Protein AF-A0AA50YG62-F1 (afdb_monomer_lite)

Sequence (42 aa):
AFLRLLQEVEKIKKQMSANSTRLPLNIECFMEERDVSGEMQR

Radius of gyration: 10.65 Å; chains: 1; bounding box: 24×11×25 Å

Foldseek 3Di:
DVVQVVVQVVVVVVVQVVDQDWDWRWGACPDVRDIDIDTDGD

pLDDT: mean 78.95, std 5.24, range [65.5, 87.81]

Structure (mmCIF, N/CA/C/O backbone):
data_AF-A0AA50YG62-F1
#
_entry.id   AF-A0AA50YG62-F1
#
loop_
_atom_site.group_PDB
_atom_site.id
_atom_site.type_symbol
_atom_site.label_atom_id
_atom_site.label_alt_id
_atom_site.label_comp_id
_atom_site.label_asym_id
_atom_site.label_entity_id
_atom_site.label_seq_id
_atom_site.pdbx_PDB_ins_code
_atom_site.Cartn_x
_atom_site.Cartn_y
_atom_site.Cartn_z
_atom_site.occupancy
_atom_site.B_iso_or_equiv
_atom_site.auth_seq_id
_atom_site.auth_comp_id
_atom_site.auth_asym_id
_atom_site.auth_atom_id
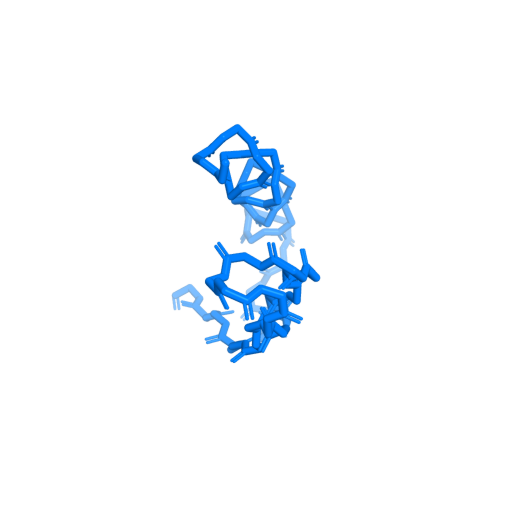_atom_site.pdbx_PDB_model_num
ATOM 1 N N . ALA A 1 1 ? -2.187 1.097 12.111 1.00 65.50 1 ALA A N 1
ATOM 2 C CA . ALA A 1 1 ? -2.485 0.964 10.669 1.00 65.50 1 ALA A CA 1
ATOM 3 C C . ALA A 1 1 ? -1.432 1.644 9.784 1.00 65.50 1 ALA A C 1
ATOM 5 O O . ALA A 1 1 ? -0.783 0.955 9.009 1.00 65.50 1 ALA A O 1
ATOM 6 N N . PHE A 1 2 ? -1.183 2.953 9.930 1.00 74.75 2 PHE A N 1
ATOM 7 C CA . PHE A 1 2 ? -0.356 3.732 8.986 1.00 74.75 2 PHE A CA 1
ATOM 8 C C . PHE A 1 2 ? 1.097 3.246 8.798 1.00 74.75 2 PHE A C 1
ATOM 10 O O . PHE A 1 2 ? 1.630 3.293 7.695 1.00 74.75 2 PHE A O 1
ATOM 17 N N . LEU A 1 3 ? 1.720 2.713 9.854 1.00 80.12 3 LEU A N 1
ATOM 18 C CA . LEU A 1 3 ? 3.093 2.191 9.824 1.00 80.12 3 LEU A CA 1
ATOM 19 C C . LEU A 1 3 ? 3.268 0.999 8.862 1.00 80.12 3 LEU A C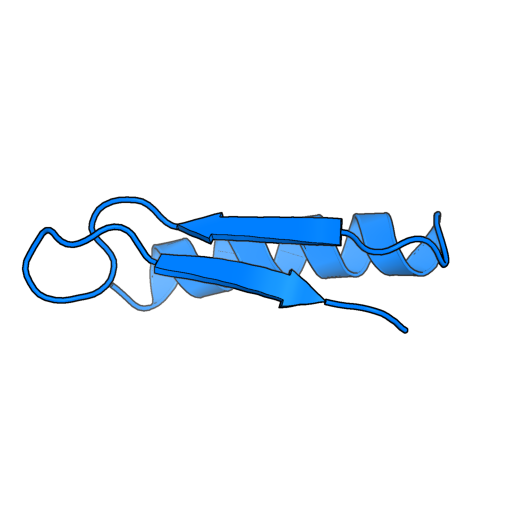 1
ATOM 21 O O . LEU A 1 3 ? 4.264 0.935 8.148 1.00 80.12 3 LEU A O 1
ATOM 25 N N . ARG A 1 4 ? 2.278 0.095 8.790 1.00 78.62 4 ARG A N 1
ATOM 26 C CA . ARG A 1 4 ? 2.303 -1.055 7.866 1.00 78.62 4 ARG A CA 1
ATOM 27 C C . ARG A 1 4 ? 2.147 -0.622 6.413 1.00 78.62 4 ARG A C 1
ATOM 29 O O . ARG A 1 4 ? 2.855 -1.126 5.549 1.00 78.62 4 ARG A O 1
ATOM 36 N N . LEU A 1 5 ? 1.275 0.357 6.163 1.00 81.75 5 LEU A N 1
ATOM 37 C CA . LEU A 1 5 ? 1.110 0.933 4.829 1.00 81.75 5 LEU A CA 1
ATOM 38 C C . LEU A 1 5 ? 2.377 1.652 4.371 1.00 81.75 5 LEU A C 1
ATOM 40 O O . LEU A 1 5 ? 2.816 1.422 3.253 1.00 81.75 5 LEU A O 1
ATOM 44 N N . LEU A 1 6 ? 3.019 2.444 5.232 1.00 83.50 6 LEU A N 1
ATOM 45 C CA . LEU A 1 6 ? 4.300 3.070 4.893 1.00 83.50 6 LEU A CA 1
ATOM 46 C C . LEU A 1 6 ? 5.388 2.040 4.562 1.00 83.50 6 LEU A C 1
ATOM 48 O O . LEU A 1 6 ? 6.108 2.227 3.585 1.00 83.50 6 LEU A O 1
ATOM 52 N N . GLN A 1 7 ? 5.489 0.948 5.325 1.00 85.06 7 GLN A N 1
ATOM 53 C CA . GLN A 1 7 ? 6.469 -0.110 5.056 1.00 85.06 7 GLN A CA 1
ATOM 54 C C . GLN A 1 7 ? 6.228 -0.820 3.717 1.00 85.06 7 GLN A C 1
ATOM 56 O O . GLN A 1 7 ? 7.176 -1.008 2.951 1.00 85.06 7 GLN A O 1
ATOM 61 N N . GLU A 1 8 ? 4.982 -1.186 3.408 1.00 83.06 8 GLU A N 1
ATOM 62 C CA . GLU A 1 8 ? 4.664 -1.834 2.129 1.00 83.06 8 GLU A CA 1
ATOM 63 C C . GLU A 1 8 ? 4.795 -0.872 0.941 1.00 83.06 8 GLU A C 1
ATOM 65 O O . GLU A 1 8 ? 5.377 -1.231 -0.083 1.00 83.06 8 GLU A O 1
ATOM 70 N N . VAL A 1 9 ? 4.384 0.390 1.094 1.00 82.88 9 VAL A N 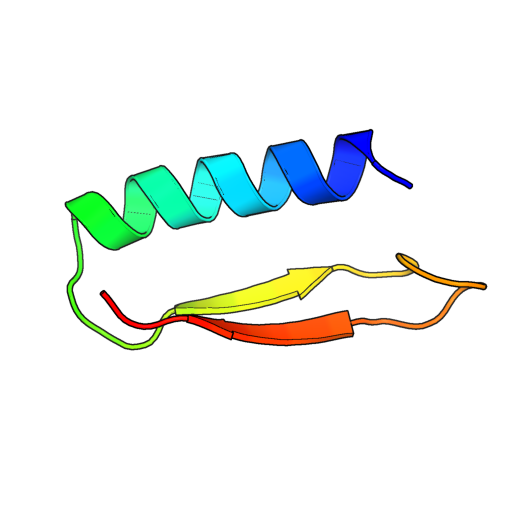1
ATOM 71 C CA . VAL A 1 9 ? 4.580 1.426 0.067 1.00 82.88 9 VAL A CA 1
ATOM 72 C C . VAL A 1 9 ? 6.068 1.680 -0.190 1.00 82.88 9 VAL A C 1
ATOM 74 O O . VAL A 1 9 ? 6.464 1.863 -1.340 1.00 82.88 9 VAL A O 1
ATOM 77 N N . GLU A 1 10 ? 6.927 1.652 0.832 1.00 87.81 10 GLU A N 1
ATOM 78 C CA . GLU A 1 10 ? 8.369 1.833 0.641 1.00 87.81 10 GLU A CA 1
ATOM 79 C C . GLU A 1 10 ? 9.011 0.657 -0.117 1.00 87.81 10 GLU A C 1
ATOM 81 O O . GLU A 1 10 ? 9.847 0.876 -1.004 1.00 87.81 10 GLU A O 1
ATOM 86 N N . LYS A 1 11 ? 8.596 -0.586 0.171 1.00 85.62 11 LYS A N 1
ATOM 87 C CA . LYS A 1 11 ? 9.002 -1.761 -0.620 1.00 85.62 11 LYS A CA 1
ATOM 88 C C . LYS A 1 11 ? 8.553 -1.634 -2.069 1.00 85.62 11 LYS A C 1
ATOM 90 O O . LYS A 1 11 ? 9.362 -1.834 -2.975 1.00 85.62 11 LYS A O 1
ATOM 95 N N . ILE A 1 12 ? 7.294 -1.269 -2.292 1.00 82.12 12 ILE A N 1
ATOM 96 C CA . ILE A 1 12 ? 6.733 -1.145 -3.638 1.00 82.12 12 ILE A CA 1
ATOM 97 C C . ILE A 1 12 ? 7.411 -0.025 -4.405 1.00 82.12 12 ILE A C 1
ATOM 99 O O . ILE A 1 12 ? 7.779 -0.234 -5.551 1.00 82.12 12 ILE A O 1
ATOM 103 N N . LYS A 1 13 ? 7.687 1.122 -3.783 1.00 84.69 13 LYS A N 1
ATOM 104 C CA . LYS A 1 13 ? 8.441 2.215 -4.411 1.00 84.69 13 LYS A CA 1
ATOM 105 C C . LYS A 1 13 ? 9.818 1.749 -4.897 1.00 84.69 13 LYS A C 1
ATOM 107 O O . LYS A 1 13 ? 10.222 2.094 -6.007 1.00 84.69 13 LYS A O 1
ATOM 112 N N . LYS A 1 14 ? 10.530 0.944 -4.096 1.00 85.56 14 LYS A N 1
ATOM 113 C CA . LYS A 1 14 ? 11.808 0.335 -4.511 1.00 85.56 14 LYS A CA 1
ATOM 114 C C . LYS A 1 14 ? 11.607 -0.614 -5.692 1.00 85.56 14 LYS A C 1
ATOM 116 O O . LYS A 1 14 ? 12.345 -0.523 -6.670 1.00 85.56 14 LYS A O 1
ATOM 121 N N . GLN A 1 15 ? 10.592 -1.475 -5.641 1.00 80.56 15 GLN A N 1
ATOM 122 C CA . GLN A 1 15 ? 10.305 -2.402 -6.735 1.00 80.56 15 GLN A CA 1
ATOM 123 C C . GLN A 1 15 ? 9.821 -1.709 -8.015 1.00 80.56 15 GLN A C 1
ATOM 125 O O . GLN A 1 15 ? 10.176 -2.157 -9.097 1.00 80.56 15 GLN A O 1
ATOM 130 N N . MET A 1 16 ? 9.095 -0.598 -7.913 1.00 80.69 16 MET A N 1
ATOM 131 C CA . MET A 1 16 ? 8.550 0.173 -9.036 1.00 80.69 16 MET A CA 1
ATOM 132 C C . MET A 1 16 ? 9.631 0.971 -9.771 1.00 80.69 16 MET A C 1
ATOM 134 O O . MET A 1 16 ? 9.542 1.201 -10.975 1.00 80.69 16 MET A O 1
ATOM 138 N N . SER A 1 17 ? 10.695 1.361 -9.058 1.00 79.81 17 SER A N 1
ATOM 139 C CA . SER A 1 17 ? 11.893 1.921 -9.687 1.00 79.81 17 SER A CA 1
ATOM 140 C C . SER A 1 17 ? 12.673 0.875 -10.489 1.00 79.81 17 SER A C 1
ATOM 142 O O . SER A 1 17 ? 13.350 1.245 -11.445 1.00 79.81 17 SER A O 1
ATOM 144 N N . ALA A 1 18 ? 12.614 -0.400 -10.095 1.00 79.88 18 ALA A N 1
ATOM 145 C CA . ALA A 1 18 ? 13.321 -1.493 -10.761 1.00 79.88 18 ALA A CA 1
ATOM 146 C C . ALA A 1 18 ? 12.480 -2.165 -11.861 1.00 79.88 18 ALA A C 1
ATOM 148 O O . ALA A 1 18 ? 13.029 -2.627 -12.855 1.00 79.88 18 ALA A O 1
ATOM 149 N N . ASN A 1 19 ? 11.155 -2.192 -11.704 1.00 73.94 19 ASN A N 1
ATOM 150 C CA . ASN A 1 19 ? 10.222 -2.900 -12.573 1.00 73.94 19 ASN A CA 1
ATOM 151 C C . ASN A 1 19 ? 9.034 -1.993 -12.921 1.00 73.94 19 ASN A C 1
ATOM 153 O O . ASN A 1 19 ? 8.358 -1.481 -12.035 1.00 73.94 19 ASN A O 1
ATOM 157 N N . SER A 1 20 ? 8.740 -1.820 -14.214 1.00 69.44 20 SER A N 1
ATOM 158 C CA . SER A 1 20 ? 7.554 -1.072 -14.691 1.00 69.44 20 SER A CA 1
ATOM 159 C C . SER A 1 20 ? 6.322 -1.966 -14.906 1.00 69.44 20 SER A C 1
ATOM 161 O O . SER A 1 20 ? 5.396 -1.604 -15.627 1.00 69.44 20 SER A O 1
ATOM 163 N N . THR A 1 21 ? 6.316 -3.157 -14.311 1.00 77.56 21 THR A N 1
ATOM 164 C CA . THR A 1 21 ? 5.186 -4.094 -14.332 1.00 77.56 21 THR A CA 1
ATOM 165 C C . THR A 1 21 ? 4.209 -3.783 -13.204 1.00 77.56 21 THR A C 1
ATOM 167 O O . THR A 1 21 ? 4.579 -3.143 -12.222 1.00 77.56 21 THR A O 1
ATOM 170 N N . ARG A 1 22 ? 2.962 -4.252 -13.316 1.00 75.56 22 ARG A N 1
ATOM 171 C CA . ARG A 1 22 ? 1.978 -4.101 -12.236 1.00 75.56 22 ARG A CA 1
ATOM 172 C C . ARG A 1 22 ? 2.474 -4.825 -10.994 1.00 75.56 22 ARG A C 1
ATOM 174 O O . ARG A 1 22 ? 2.704 -6.032 -11.036 1.00 75.56 22 ARG A O 1
ATOM 181 N N . LEU A 1 23 ? 2.666 -4.075 -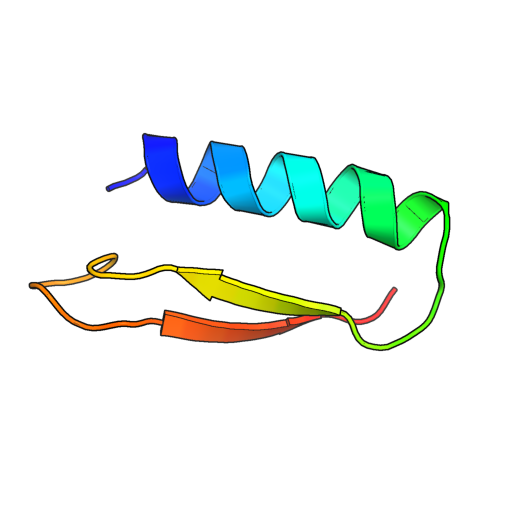9.918 1.00 83.25 23 LEU A N 1
ATOM 182 C CA . LEU A 1 23 ? 3.089 -4.604 -8.633 1.00 83.25 23 LEU A CA 1
ATOM 183 C C . LEU A 1 23 ? 1.853 -4.722 -7.735 1.00 83.25 23 LEU A C 1
ATOM 185 O O . LEU A 1 23 ? 1.156 -3.721 -7.540 1.00 83.25 23 LEU A O 1
ATOM 189 N N . PRO A 1 24 ? 1.551 -5.919 -7.207 1.00 81.19 24 PRO A N 1
ATOM 190 C CA . PRO A 1 24 ? 0.458 -6.086 -6.264 1.00 81.19 24 PRO A CA 1
ATOM 191 C C . PRO A 1 24 ? 0.831 -5.460 -4.911 1.00 81.19 24 PRO A C 1
ATOM 193 O O . PRO A 1 24 ? 1.888 -5.739 -4.350 1.00 81.19 24 PRO A O 1
ATOM 196 N N . LEU A 1 25 ? -0.049 -4.612 -4.386 1.00 83.38 25 LEU A N 1
ATOM 197 C CA . LEU A 1 25 ? -0.042 -4.090 -3.023 1.00 83.38 25 LEU A CA 1
ATOM 198 C C . LEU A 1 25 ? -0.995 -4.952 -2.199 1.00 83.38 25 LEU A C 1
ATOM 200 O O . LEU A 1 25 ? -2.200 -4.884 -2.409 1.00 83.38 25 LEU A O 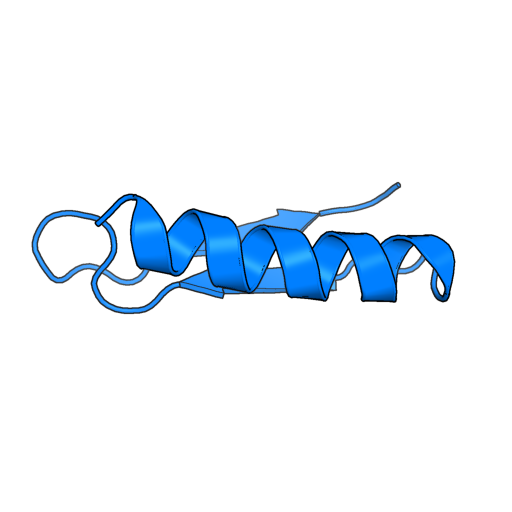1
ATOM 204 N N . ASN A 1 26 ? -0.476 -5.730 -1.254 1.00 80.88 26 ASN A N 1
ATOM 205 C CA . ASN A 1 26 ? -1.304 -6.518 -0.346 1.00 80.88 26 ASN A CA 1
ATOM 206 C C . ASN A 1 26 ? -0.957 -6.139 1.093 1.00 80.88 26 ASN A C 1
ATOM 208 O O . ASN A 1 26 ? 0.162 -6.374 1.542 1.00 80.88 26 ASN A O 1
ATOM 212 N N . ILE A 1 27 ? -1.897 -5.519 1.803 1.00 81.88 27 ILE A N 1
ATOM 213 C CA . ILE A 1 27 ? -1.716 -5.115 3.197 1.00 81.88 27 ILE A CA 1
ATOM 214 C C . ILE A 1 27 ? -2.747 -5.847 4.045 1.00 81.88 27 ILE A C 1
ATOM 216 O O . ILE A 1 27 ? -3.938 -5.544 3.987 1.00 81.88 27 ILE A O 1
ATOM 220 N N . GLU A 1 28 ? -2.270 -6.785 4.857 1.00 79.94 28 GLU A N 1
ATOM 221 C CA . GLU A 1 28 ? -3.117 -7.556 5.763 1.00 79.94 28 GLU A CA 1
ATOM 222 C C . GLU A 1 28 ? -3.552 -6.730 6.981 1.00 79.94 28 GLU A C 1
ATOM 224 O O . GLU A 1 28 ? -2.759 -5.974 7.569 1.00 79.94 28 GLU A O 1
ATOM 229 N N . CYS A 1 29 ? -4.817 -6.894 7.373 1.00 72.81 29 CYS A N 1
ATOM 230 C CA . CYS A 1 29 ? -5.438 -6.212 8.513 1.00 72.81 29 CYS A CA 1
ATOM 231 C C . CYS A 1 29 ? -5.245 -4.677 8.516 1.00 72.81 29 CYS A C 1
ATOM 233 O O . CYS A 1 29 ? -4.909 -4.083 9.549 1.00 72.81 29 CYS A O 1
ATOM 235 N N . PHE A 1 30 ? -5.411 -4.009 7.368 1.00 72.38 30 PHE A N 1
ATOM 236 C CA . PHE A 1 30 ? -5.179 -2.563 7.263 1.00 72.38 30 PHE A CA 1
ATOM 237 C C . PHE A 1 30 ? -6.353 -1.710 7.769 1.00 72.38 30 PHE A C 1
ATOM 239 O O . PHE A 1 30 ? -6.127 -0.717 8.466 1.00 72.38 30 PHE A O 1
ATOM 246 N N . MET A 1 31 ? -7.590 -2.101 7.453 1.00 72.88 31 MET A N 1
ATOM 247 C CA . MET A 1 31 ? -8.818 -1.440 7.914 1.00 72.88 31 MET A CA 1
ATOM 248 C C . MET A 1 31 ? -9.709 -2.465 8.609 1.00 72.88 31 MET A C 1
ATOM 250 O O . MET A 1 31 ? -10.181 -3.381 7.950 1.00 72.88 31 MET A O 1
ATOM 254 N N . GLU A 1 32 ? -9.936 -2.313 9.918 1.00 74.75 32 GLU A N 1
ATOM 255 C CA . GLU A 1 32 ? -10.878 -3.156 10.682 1.00 74.75 32 GLU A CA 1
ATOM 256 C C . GLU A 1 32 ? -10.673 -4.667 10.440 1.00 74.75 32 GLU A C 1
ATOM 258 O O . GLU A 1 32 ? -11.607 -5.383 10.094 1.00 74.75 32 GLU A O 1
ATOM 263 N N . GLU A 1 33 ? -9.421 -5.134 10.546 1.00 76.44 33 GLU A N 1
ATOM 264 C CA . GLU A 1 33 ? -9.022 -6.539 10.314 1.00 76.44 33 GLU A CA 1
ATOM 265 C C . GLU A 1 33 ? -9.246 -7.055 8.884 1.00 76.44 33 GLU A C 1
ATOM 267 O O . GLU A 1 33 ? -9.036 -8.233 8.616 1.00 76.44 33 GLU A O 1
ATOM 272 N N . ARG A 1 34 ? -9.594 -6.177 7.937 1.00 75.69 34 ARG A N 1
ATOM 273 C CA . ARG A 1 34 ? -9.679 -6.526 6.520 1.00 75.69 34 ARG A CA 1
ATOM 274 C C . ARG A 1 34 ? -8.356 -6.330 5.811 1.00 75.69 34 ARG A C 1
ATOM 276 O O . ARG A 1 34 ? -7.651 -5.330 6.002 1.00 75.69 34 ARG A O 1
ATOM 283 N N . ASP A 1 35 ? -8.089 -7.275 4.928 1.00 81.75 35 ASP A N 1
ATOM 284 C CA . ASP A 1 35 ? -6.986 -7.212 3.991 1.00 81.75 35 ASP A CA 1
ATOM 285 C C . ASP A 1 35 ? -7.344 -6.261 2.852 1.00 81.75 35 ASP A C 1
ATOM 287 O O . ASP A 1 35 ? -8.471 -6.239 2.349 1.00 81.75 35 ASP A O 1
ATOM 291 N N . VAL A 1 36 ? -6.376 -5.440 2.461 1.00 79.44 36 VAL A N 1
ATOM 292 C CA . VAL A 1 36 ? -6.503 -4.519 1.336 1.00 79.44 36 VAL A CA 1
ATOM 293 C C . VAL A 1 36 ? -5.538 -4.964 0.253 1.00 79.44 36 VAL A C 1
ATOM 295 O O . VAL A 1 36 ? -4.322 -4.941 0.442 1.00 79.44 36 VAL A O 1
ATOM 298 N N . SER A 1 37 ? -6.106 -5.345 -0.884 1.00 84.12 37 SER A N 1
ATOM 299 C CA . SER A 1 37 ? -5.391 -5.718 -2.100 1.00 84.12 37 SER A CA 1
ATOM 300 C C . SER A 1 37 ? -5.568 -4.629 -3.152 1.00 84.12 37 SER A C 1
ATOM 302 O O . SER A 1 37 ? -6.675 -4.137 -3.367 1.00 84.12 37 SER A O 1
ATOM 304 N N . GLY A 1 38 ? -4.494 -4.268 -3.836 1.00 83.12 38 GLY A N 1
ATOM 305 C CA . GLY A 1 38 ? -4.501 -3.347 -4.963 1.00 83.12 38 GLY A CA 1
ATOM 306 C C . GLY A 1 38 ? -3.391 -3.690 -5.946 1.00 83.12 38 GLY A C 1
ATOM 307 O O . GLY A 1 38 ? -2.488 -4.462 -5.644 1.00 83.12 38 GLY A O 1
ATOM 308 N N . GLU A 1 39 ? -3.439 -3.107 -7.133 1.00 81.44 39 GLU A N 1
ATOM 309 C CA . GLU A 1 39 ? -2.369 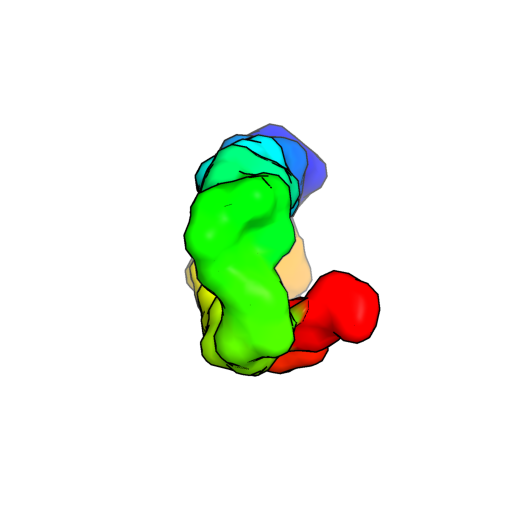-3.194 -8.124 1.00 81.44 39 GLU A CA 1
ATOM 310 C C . GLU A 1 39 ? -1.899 -1.777 -8.444 1.00 81.44 39 GLU A C 1
ATOM 312 O O . GLU A 1 39 ? -2.710 -0.871 -8.635 1.00 81.44 39 GLU A O 1
ATOM 317 N N . MET A 1 40 ? -0.586 -1.564 -8.454 1.00 75.00 40 MET A N 1
ATOM 318 C CA . MET A 1 40 ? 0.001 -0.263 -8.755 1.00 75.00 40 MET A CA 1
ATOM 319 C C . MET A 1 40 ? 0.929 -0.398 -9.957 1.00 75.00 40 MET A C 1
ATOM 321 O O . MET A 1 40 ? 1.774 -1.294 -10.022 1.00 75.00 40 MET A O 1
ATOM 325 N N . GLN A 1 41 ? 0.750 0.494 -10.924 1.00 70.19 41 GLN A N 1
ATOM 326 C CA . GLN A 1 41 ? 1.561 0.588 -12.131 1.00 70.19 41 GLN A CA 1
ATOM 327 C C . GLN A 1 41 ? 2.186 1.985 -12.182 1.00 70.19 41 GLN A C 1
ATOM 329 O O . GLN A 1 41 ? 1.584 2.943 -11.698 1.00 70.19 41 GLN A O 1
ATOM 334 N N . ARG A 1 42 ? 3.411 2.065 -12.708 1.00 66.75 42 ARG A N 1
ATOM 335 C CA . ARG A 1 42 ? 4.138 3.323 -12.905 1.00 66.75 42 ARG A CA 1
ATOM 336 C C . ARG A 1 42 ? 3.430 4.239 -13.900 1.00 66.75 42 ARG A C 1
ATOM 338 O O . ARG A 1 42 ? 2.940 3.704 -14.920 1.00 66.75 42 ARG A O 1
#

Organism: NCBI:txid2847707

InterPro domains:
  IPR013126 Heat shock protein 70 family [PF00012] (2-42)

Secondary structure (DSSP, 8-state):
-HHHHHHHHHHHHHHHHH--SPEEEEEEEEETTEEEEEEE--